Protein AF-A0AA39TWA7-F1 (afdb_monomer_lite)

Structure (mmCIF, N/CA/C/O backbone):
data_AF-A0AA39TWA7-F1
#
_entry.id   AF-A0AA39TWA7-F1
#
loop_
_atom_site.group_PDB
_atom_site.id
_atom_site.type_symbol
_atom_site.label_atom_id
_atom_site.label_alt_id
_atom_site.label_comp_id
_atom_site.label_asym_id
_atom_site.label_entity_id
_atom_site.label_seq_id
_atom_site.pdbx_PDB_ins_code
_atom_site.Cartn_x
_atom_site.Cartn_y
_atom_site.Cartn_z
_atom_site.occupancy
_atom_site.B_iso_or_equiv
_atom_site.auth_seq_id
_atom_site.auth_comp_id
_atom_site.auth_asym_id
_atom_site.auth_atom_id
_atom_site.pdbx_PDB_model_num
ATOM 1 N N . MET A 1 1 ? -13.889 -10.560 8.793 1.00 52.88 1 MET A N 1
ATOM 2 C CA . MET A 1 1 ? -13.795 -9.123 8.450 1.00 52.88 1 MET A CA 1
ATOM 3 C C . MET A 1 1 ? -15.151 -8.537 8.082 1.00 52.88 1 MET A C 1
ATOM 5 O O . MET A 1 1 ? -15.524 -7.558 8.701 1.00 52.88 1 MET A O 1
ATOM 9 N N . GLU A 1 2 ? -15.912 -9.124 7.152 1.00 58.03 2 GLU A N 1
ATOM 10 C CA . GLU A 1 2 ? -17.157 -8.496 6.659 1.00 58.03 2 GLU A CA 1
ATOM 11 C C . GLU A 1 2 ? -18.239 -8.269 7.727 1.00 58.03 2 GLU A C 1
ATOM 13 O O . GLU A 1 2 ? -18.926 -7.257 7.673 1.00 58.03 2 GLU A O 1
ATOM 18 N N . LYS A 1 3 ? -18.356 -9.154 8.730 1.00 68.12 3 LYS A N 1
ATOM 19 C CA . LYS A 1 3 ? -19.349 -9.002 9.812 1.00 68.12 3 LYS A CA 1
ATOM 20 C C . LYS A 1 3 ? -18.922 -8.036 10.928 1.00 68.12 3 LYS A C 1
ATOM 22 O O . LYS A 1 3 ? -19.721 -7.213 11.346 1.00 68.12 3 LYS A O 1
ATOM 27 N N . GLU A 1 4 ? -17.654 -8.077 11.348 1.00 71.00 4 GLU A N 1
ATOM 28 C CA . GLU A 1 4 ? -17.134 -7.318 12.510 1.00 71.00 4 GLU A CA 1
ATOM 29 C C . GLU A 1 4 ? -16.217 -6.141 12.122 1.00 71.00 4 GLU A C 1
ATOM 31 O O . GLU A 1 4 ? -15.420 -5.649 12.922 1.00 71.00 4 GLU A O 1
ATOM 36 N N . GLY A 1 5 ? -16.288 -5.685 10.867 1.00 70.31 5 GLY A N 1
ATOM 37 C CA . GLY A 1 5 ? -15.368 -4.682 10.322 1.00 70.31 5 GLY A CA 1
ATOM 38 C C . GLY A 1 5 ? -15.430 -3.330 11.037 1.00 70.31 5 GLY A C 1
ATOM 39 O O . GLY A 1 5 ? -14.403 -2.670 11.176 1.00 70.31 5 GLY A O 1
ATOM 40 N N . MET A 1 6 ? -16.608 -2.935 11.536 1.00 71.56 6 MET A N 1
ATOM 41 C CA . MET A 1 6 ? -16.763 -1.707 12.328 1.00 71.56 6 MET A CA 1
ATOM 42 C C . MET A 1 6 ? -16.223 -1.861 13.753 1.00 71.56 6 MET A C 1
ATOM 44 O O . MET A 1 6 ? -15.566 -0.952 14.250 1.00 71.56 6 MET A O 1
ATOM 48 N N . ALA A 1 7 ? -16.435 -3.019 14.385 1.00 76.94 7 ALA A N 1
ATOM 49 C CA . ALA A 1 7 ? -15.967 -3.298 15.742 1.00 76.94 7 ALA A CA 1
ATOM 50 C C . ALA A 1 7 ? -14.433 -3.317 15.847 1.00 76.94 7 ALA A C 1
ATOM 52 O O . ALA A 1 7 ? -13.881 -2.985 16.892 1.00 76.94 7 ALA A O 1
ATOM 53 N N . LEU A 1 8 ? -13.745 -3.681 14.761 1.00 75.94 8 LEU A N 1
ATOM 54 C CA . LEU A 1 8 ? -12.285 -3.786 14.685 1.00 75.94 8 LEU A CA 1
ATOM 55 C C . LEU A 1 8 ? -11.632 -2.633 13.911 1.00 75.94 8 LEU A C 1
ATOM 57 O O . LEU A 1 8 ? -10.444 -2.698 13.607 1.00 75.94 8 LEU A O 1
ATOM 61 N N . ALA A 1 9 ? -12.379 -1.587 13.553 1.00 75.56 9 ALA A N 1
ATOM 62 C CA . ALA A 1 9 ? -11.880 -0.538 12.665 1.00 75.56 9 ALA A CA 1
ATOM 63 C C . ALA A 1 9 ? -10.707 0.268 13.254 1.00 75.56 9 ALA A C 1
ATOM 65 O O . ALA A 1 9 ? -9.905 0.809 12.488 1.00 75.56 9 ALA A O 1
ATOM 66 N N . ASP A 1 10 ? -10.588 0.344 14.583 1.00 80.94 10 ASP A N 1
ATOM 67 C CA . ASP A 1 10 ? -9.555 1.137 15.248 1.00 80.94 10 ASP A CA 1
ATOM 68 C C . ASP A 1 10 ? -8.158 0.492 15.168 1.00 80.94 10 ASP A C 1
ATOM 70 O O . ASP A 1 10 ? -7.981 -0.688 14.835 1.00 80.94 10 ASP A O 1
ATOM 74 N N . ARG A 1 11 ? -7.127 1.295 15.431 1.00 80.31 11 ARG A N 1
ATOM 75 C CA . ARG A 1 11 ? -5.716 0.899 15.389 1.00 80.31 11 ARG A CA 1
ATOM 76 C C . ARG A 1 11 ? -5.075 1.112 16.759 1.00 80.31 11 ARG A C 1
ATOM 78 O O . ARG A 1 11 ? -5.375 2.093 17.431 1.00 80.31 11 ARG A O 1
ATOM 85 N N . PRO A 1 12 ? -4.170 0.232 17.217 1.00 80.88 12 PRO A N 1
ATOM 86 C CA . PRO A 1 12 ? -3.391 0.515 18.414 1.00 80.88 12 PRO A CA 1
ATOM 87 C C . PRO A 1 12 ? -2.526 1.757 18.209 1.00 80.88 12 PRO A C 1
ATOM 89 O O . PRO A 1 12 ? -1.918 1.930 17.152 1.00 80.88 12 PRO A O 1
ATOM 92 N N . LYS A 1 13 ? -2.428 2.590 19.245 1.00 78.38 13 LYS A N 1
ATOM 93 C CA . LYS A 1 13 ? -1.586 3.784 19.226 1.00 78.38 13 LYS A CA 1
ATOM 94 C C . LYS A 1 13 ? -0.121 3.392 18.973 1.00 78.38 13 LYS A C 1
ATOM 96 O O . LYS A 1 13 ? 0.454 2.627 19.744 1.00 78.38 13 LYS A O 1
ATOM 101 N N . SER A 1 14 ? 0.478 3.922 17.907 1.00 74.31 14 SER A N 1
ATOM 102 C CA . SER A 1 14 ? 1.893 3.727 17.570 1.00 74.31 14 SER A CA 1
ATOM 103 C C . SER A 1 14 ? 2.659 5.030 17.784 1.00 74.31 14 SER A C 1
ATOM 105 O O . SER A 1 14 ? 2.545 5.944 16.972 1.00 74.31 14 SER A O 1
ATOM 107 N N . ILE A 1 15 ? 3.430 5.128 18.871 1.00 75.81 15 ILE A N 1
ATOM 108 C CA . ILE A 1 15 ? 4.193 6.348 19.196 1.00 75.81 15 ILE A CA 1
ATOM 109 C C . ILE A 1 15 ? 5.327 6.543 18.181 1.00 75.81 15 ILE A C 1
ATOM 111 O O . ILE A 1 15 ? 5.397 7.579 17.535 1.00 75.81 15 ILE A O 1
ATOM 115 N N . ALA A 1 16 ? 6.150 5.516 17.950 1.00 73.19 16 ALA A N 1
ATOM 116 C CA . ALA A 1 16 ? 7.299 5.614 17.047 1.00 73.19 16 ALA A CA 1
ATOM 117 C C . ALA A 1 16 ? 6.894 5.867 15.581 1.00 73.19 16 ALA A C 1
ATOM 119 O O . ALA A 1 16 ? 7.306 6.855 14.982 1.00 73.19 16 ALA A O 1
ATOM 120 N N . ALA A 1 17 ? 6.068 4.994 14.995 1.00 67.00 17 ALA A N 1
ATOM 121 C CA . ALA A 1 17 ? 5.727 5.092 13.573 1.00 67.00 17 ALA A CA 1
ATOM 122 C C . ALA A 1 17 ? 4.554 6.043 13.285 1.00 67.00 17 ALA A C 1
ATOM 124 O O . ALA A 1 17 ? 4.517 6.663 12.226 1.00 67.00 17 ALA A O 1
ATOM 125 N N . GLY A 1 18 ? 3.599 6.161 14.212 1.00 66.12 18 GLY A N 1
ATOM 126 C CA . GLY A 1 18 ? 2.434 7.029 14.048 1.00 66.12 18 GLY A CA 1
ATOM 127 C C . GLY A 1 18 ? 2.718 8.482 14.416 1.00 66.12 18 GLY A C 1
ATOM 128 O O . GLY A 1 18 ? 2.397 9.364 13.629 1.00 66.12 18 GLY A O 1
ATOM 129 N N . GLU A 1 19 ? 3.328 8.747 15.574 1.00 70.56 19 GLU A N 1
ATOM 130 C CA . GLU A 1 19 ? 3.526 10.115 16.083 1.00 70.56 19 GLU A CA 1
ATOM 131 C C . GLU A 1 19 ? 4.909 10.678 15.731 1.00 70.56 19 GLU A C 1
ATOM 133 O O . GLU A 1 19 ? 4.991 11.759 15.160 1.00 70.56 19 GLU A O 1
ATOM 138 N N . THR A 1 20 ? 5.993 9.947 16.006 1.00 73.38 20 THR A N 1
ATOM 139 C CA . THR A 1 20 ? 7.365 10.464 15.848 1.00 73.38 20 THR A CA 1
ATOM 140 C C . THR A 1 20 ? 7.816 10.539 14.389 1.00 73.38 20 THR A C 1
ATOM 142 O O . THR A 1 20 ? 8.395 11.540 13.984 1.00 73.38 20 THR A O 1
ATOM 145 N N . LEU A 1 21 ? 7.561 9.496 13.591 1.00 65.38 21 LEU A N 1
ATOM 146 C CA . LEU A 1 21 ? 8.028 9.426 12.197 1.00 65.38 21 LEU A CA 1
ATOM 147 C C . LEU A 1 21 ? 7.087 10.091 11.184 1.00 65.38 21 LEU A C 1
ATOM 149 O O . LEU A 1 21 ? 7.525 10.442 10.093 1.00 65.38 21 LEU A O 1
ATOM 153 N N . SER A 1 22 ? 5.798 10.219 11.511 1.00 63.25 22 SER A N 1
ATOM 154 C CA . SER A 1 22 ? 4.765 10.664 10.562 1.00 63.25 22 SER A CA 1
ATOM 155 C C . SER A 1 22 ? 3.884 11.805 11.082 1.00 63.25 22 SER A C 1
ATOM 157 O O . SER A 1 22 ? 3.054 12.326 10.339 1.00 63.25 22 SER A O 1
ATOM 159 N N . GLY A 1 23 ? 4.002 12.202 12.355 1.00 69.31 23 GLY A N 1
ATOM 160 C CA . GLY A 1 23 ? 3.174 13.277 12.917 1.00 69.31 23 GLY A CA 1
ATOM 161 C C . GLY A 1 23 ? 1.663 13.005 12.844 1.00 69.31 23 GLY A C 1
ATOM 162 O O . GLY A 1 23 ? 0.867 13.934 12.777 1.00 69.31 23 GLY A O 1
ATOM 163 N N . GLY A 1 24 ? 1.245 11.737 12.802 1.00 68.00 24 GLY A N 1
ATOM 164 C CA . GLY A 1 24 ? -0.155 11.322 12.682 1.00 68.00 24 GLY A CA 1
ATOM 165 C C . GLY A 1 24 ? -0.708 11.277 11.252 1.00 68.00 24 GLY A C 1
ATOM 166 O O . GLY A 1 24 ? -1.911 11.058 11.078 1.00 68.00 24 GLY A O 1
ATOM 167 N N . MET A 1 25 ? 0.133 11.447 10.226 1.00 67.81 25 MET A N 1
ATOM 168 C CA . MET A 1 25 ? -0.284 11.544 8.816 1.00 67.81 25 MET A CA 1
ATOM 169 C C . MET A 1 25 ? -0.275 10.208 8.061 1.00 67.81 25 MET A C 1
ATOM 171 O O . MET A 1 25 ? -0.659 10.125 6.892 1.00 67.81 25 MET A O 1
ATOM 175 N N . HIS A 1 26 ? 0.115 9.132 8.736 1.00 68.50 26 HIS A N 1
ATOM 176 C CA . HIS A 1 26 ? 0.204 7.804 8.161 1.00 68.50 26 HIS A CA 1
ATOM 177 C C . HIS A 1 26 ? -1.156 7.107 8.122 1.00 68.50 26 HIS A C 1
ATOM 179 O O . HIS A 1 26 ? -1.528 6.413 9.064 1.00 68.50 26 HIS A O 1
ATOM 185 N N . VAL A 1 27 ? -1.875 7.208 7.004 1.00 70.19 27 VAL A N 1
ATOM 186 C CA . VAL A 1 27 ? -3.240 6.665 6.828 1.00 70.19 27 VAL A CA 1
ATOM 187 C C . VAL A 1 27 ? -3.421 5.250 7.391 1.00 70.19 27 VAL A C 1
ATOM 189 O O . VAL A 1 27 ? -4.462 4.947 7.955 1.00 70.19 27 VAL A O 1
ATOM 192 N N . LEU A 1 28 ? -2.419 4.378 7.274 1.00 69.19 28 LEU A N 1
ATOM 193 C CA . LEU A 1 28 ? -2.492 2.988 7.730 1.00 69.19 28 LEU A CA 1
ATOM 194 C C . LEU A 1 28 ? -2.376 2.802 9.255 1.00 69.19 28 LEU A C 1
ATOM 196 O O . LEU A 1 28 ? -2.897 1.825 9.792 1.00 69.19 28 LEU A O 1
ATOM 200 N N . LEU A 1 29 ? -1.661 3.707 9.928 1.00 70.81 29 LEU A N 1
ATOM 201 C CA . LEU A 1 29 ? -1.340 3.635 11.360 1.00 70.81 29 LEU A CA 1
ATOM 202 C C . LEU A 1 29 ? -2.071 4.701 12.188 1.00 70.81 29 LEU A C 1
ATOM 204 O O . LEU A 1 29 ? -2.071 4.616 13.415 1.00 70.81 29 LEU A O 1
ATOM 208 N N . THR A 1 30 ? -2.688 5.693 11.541 1.00 73.31 30 THR A N 1
ATOM 209 C CA . THR A 1 30 ? -3.532 6.688 12.199 1.00 73.31 30 THR A CA 1
ATOM 210 C C . THR A 1 30 ? -4.747 6.005 12.828 1.00 73.31 30 THR A C 1
ATOM 212 O O . THR A 1 30 ? -5.336 5.079 12.268 1.00 73.31 30 THR A O 1
ATOM 215 N N . LEU A 1 31 ? -5.116 6.487 14.013 1.00 71.81 31 LEU A N 1
ATOM 216 C CA . LEU A 1 31 ? -6.316 6.075 14.740 1.00 71.81 31 LEU A CA 1
ATOM 217 C C . LEU A 1 31 ? -7.573 6.285 13.884 1.00 71.81 31 LEU A C 1
ATOM 219 O O . LEU A 1 31 ? -7.607 7.180 13.034 1.00 71.81 31 LEU A O 1
ATOM 223 N N . ALA A 1 32 ? -8.627 5.506 14.137 1.00 72.94 32 ALA A N 1
ATOM 224 C CA . ALA A 1 32 ? -9.903 5.649 13.437 1.00 72.94 32 ALA A CA 1
ATOM 225 C C . ALA A 1 32 ? -10.656 6.916 13.896 1.00 72.94 32 ALA A C 1
ATOM 227 O O . ALA A 1 32 ? -11.653 6.857 14.610 1.00 72.94 32 ALA A O 1
ATOM 228 N N . SER A 1 33 ? -10.164 8.085 13.488 1.00 77.50 33 SER A N 1
ATOM 229 C CA . SER A 1 33 ? -10.707 9.405 13.815 1.00 77.50 33 SER A CA 1
ATOM 230 C C . SER A 1 33 ? -11.384 10.061 12.605 1.00 77.50 33 SER A C 1
ATOM 232 O O . SER A 1 33 ? -11.344 9.552 11.481 1.00 77.50 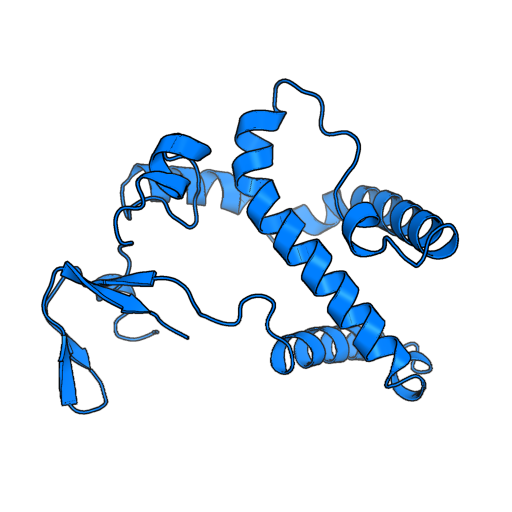33 SER A O 1
ATOM 234 N N . GLU A 1 34 ? -12.010 11.224 12.803 1.00 82.31 34 GLU A N 1
ATOM 235 C CA . GLU A 1 34 ? -12.587 11.989 11.687 1.00 82.31 34 GLU A CA 1
ATOM 236 C C . GLU A 1 34 ? -11.507 12.461 10.697 1.00 82.31 34 GLU A C 1
ATOM 238 O O . GLU A 1 34 ? -11.726 12.459 9.484 1.00 82.31 34 GLU A O 1
ATOM 243 N N . TRP A 1 35 ? -10.300 12.739 11.201 1.00 78.56 35 TRP A N 1
ATOM 244 C CA . TRP A 1 35 ? -9.128 13.047 10.382 1.00 78.56 35 TRP A CA 1
ATOM 245 C C . TRP A 1 35 ? -8.788 11.909 9.415 1.00 78.56 35 TRP A C 1
ATOM 247 O O . TRP A 1 35 ? -8.597 12.136 8.222 1.00 78.56 35 TRP A O 1
ATOM 257 N N . PHE A 1 36 ? -8.811 10.660 9.884 1.00 78.88 36 PHE A N 1
ATOM 258 C CA . PHE A 1 36 ? -8.599 9.496 9.026 1.00 78.88 36 PHE A CA 1
ATOM 259 C C . PHE A 1 36 ? -9.641 9.389 7.906 1.00 78.88 36 PHE A C 1
ATOM 261 O O . PHE A 1 36 ? -9.290 9.102 6.757 1.00 78.88 36 PHE A O 1
ATOM 268 N N . LYS A 1 37 ? -10.917 9.680 8.195 1.00 82.94 37 LYS A N 1
ATOM 269 C CA . LYS A 1 37 ? -11.958 9.719 7.157 1.00 82.94 37 LYS A CA 1
ATOM 270 C C . LYS A 1 37 ? -11.682 10.822 6.137 1.00 82.94 37 LYS A C 1
ATOM 272 O O . LYS A 1 37 ? -11.856 10.593 4.942 1.00 82.94 37 LYS A O 1
ATOM 277 N N . GLN A 1 38 ? -11.236 11.996 6.581 1.00 83.94 38 GLN A N 1
ATOM 278 C CA . GLN A 1 38 ? -10.879 13.110 5.702 1.00 83.94 38 GLN A CA 1
ATOM 279 C C . GLN A 1 38 ? -9.685 12.773 4.801 1.00 83.94 38 GLN A C 1
ATOM 281 O O . GLN A 1 38 ? -9.798 12.917 3.584 1.00 83.94 38 GLN A O 1
ATOM 286 N N . MET A 1 39 ? -8.597 12.241 5.366 1.00 78.50 39 MET A N 1
ATOM 287 C CA . MET A 1 39 ? -7.438 11.782 4.594 1.00 78.50 39 MET A CA 1
ATOM 288 C C . MET A 1 39 ? -7.832 10.714 3.572 1.00 78.50 39 MET A C 1
ATOM 290 O O . MET A 1 39 ? -7.473 10.811 2.401 1.00 78.50 39 MET A O 1
ATOM 294 N N . ARG A 1 40 ? -8.623 9.712 3.982 1.00 79.00 40 ARG A N 1
ATOM 295 C CA . ARG A 1 40 ? -9.099 8.662 3.074 1.00 79.00 40 ARG A CA 1
ATOM 296 C C . ARG A 1 40 ? -9.942 9.238 1.940 1.00 79.00 40 ARG A C 1
ATOM 298 O O . ARG A 1 40 ? -9.751 8.814 0.809 1.00 79.00 40 ARG A O 1
ATOM 305 N N . ARG A 1 41 ? -10.849 10.185 2.208 1.00 84.62 41 ARG A N 1
ATOM 306 C CA . ARG A 1 41 ? -11.659 10.845 1.166 1.00 84.62 41 ARG A CA 1
ATOM 307 C C . ARG A 1 41 ? -10.780 11.584 0.154 1.00 84.62 41 ARG A C 1
ATOM 309 O O . ARG A 1 41 ? -10.982 11.411 -1.044 1.00 84.62 41 ARG A O 1
ATOM 316 N N . ALA A 1 42 ? -9.795 12.342 0.635 1.00 83.06 42 ALA A N 1
ATOM 317 C CA . ALA A 1 42 ? -8.864 13.084 -0.212 1.00 83.06 42 ALA A CA 1
ATOM 318 C C . ALA A 1 42 ? 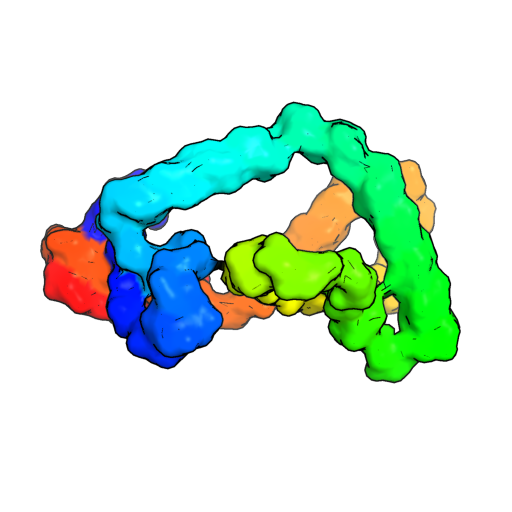-7.973 12.161 -1.060 1.00 83.06 42 ALA A C 1
ATOM 320 O O . ALA A 1 42 ? -7.770 12.412 -2.239 1.00 83.06 42 ALA A O 1
ATOM 321 N N . LEU A 1 43 ? -7.474 11.061 -0.495 1.00 76.88 43 LEU A N 1
ATOM 322 C CA . LEU A 1 43 ? -6.652 10.102 -1.241 1.00 76.88 43 LEU A CA 1
ATOM 323 C C . LEU A 1 43 ? -7.469 9.252 -2.202 1.00 76.88 43 LEU A C 1
ATOM 325 O O . LEU A 1 43 ? -7.007 8.924 -3.292 1.00 76.88 43 LEU A O 1
ATOM 329 N N . HIS A 1 44 ? -8.682 8.876 -1.802 1.00 81.12 44 HIS A N 1
ATOM 330 C CA . HIS A 1 44 ? -9.515 8.002 -2.605 1.00 81.12 44 HIS A CA 1
ATOM 331 C C . HIS A 1 44 ? -9.861 8.638 -3.949 1.00 81.12 44 HIS A C 1
ATOM 333 O O . HIS A 1 44 ? -9.900 7.899 -4.921 1.00 81.12 44 HIS A O 1
ATOM 339 N N . SER A 1 45 ? -10.034 9.965 -4.041 1.00 81.69 45 SER A N 1
ATOM 340 C CA . SER A 1 45 ? -10.259 10.660 -5.321 1.00 81.69 45 SER A CA 1
ATOM 341 C C . SER A 1 45 ? -9.077 10.513 -6.290 1.00 81.69 45 SER A C 1
ATOM 343 O O . SER A 1 45 ? -9.289 10.321 -7.485 1.00 81.69 45 SER A O 1
ATOM 345 N N . HIS A 1 46 ? -7.844 10.534 -5.778 1.00 76.44 46 HIS A N 1
ATOM 346 C CA . HIS A 1 46 ? -6.627 10.355 -6.573 1.00 76.44 46 HIS A CA 1
ATOM 347 C C . HIS A 1 46 ? -6.317 8.889 -6.882 1.00 76.44 4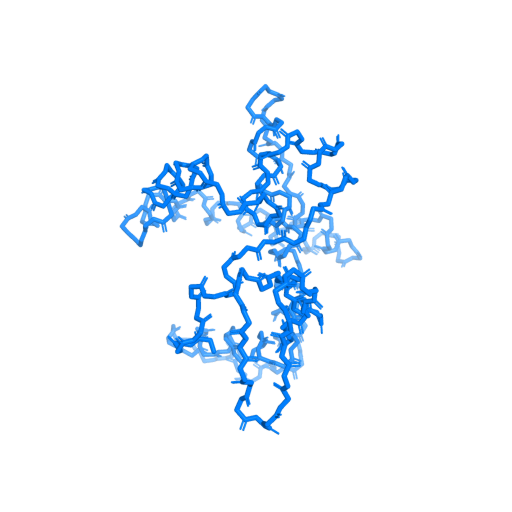6 HIS A C 1
ATOM 349 O O . HIS A 1 46 ? -5.697 8.606 -7.902 1.00 76.44 46 HIS A O 1
ATOM 355 N N . LEU A 1 47 ? -6.779 7.954 -6.049 1.00 75.44 47 LEU A N 1
ATOM 356 C CA . LEU A 1 47 ? -6.580 6.509 -6.218 1.00 75.44 47 LEU A CA 1
ATOM 357 C C . LEU A 1 47 ? -7.755 5.800 -6.916 1.00 75.44 47 LEU A C 1
ATOM 359 O O . LEU A 1 47 ? -7.783 4.569 -6.965 1.00 75.44 47 LEU A O 1
ATOM 363 N N . GLN A 1 48 ? -8.746 6.532 -7.438 1.00 80.69 48 GLN A N 1
ATOM 364 C CA . GLN A 1 48 ? -9.853 5.908 -8.166 1.00 80.69 48 GLN A CA 1
ATOM 365 C C . GLN A 1 48 ? -9.353 5.213 -9.432 1.00 80.69 48 GLN A C 1
ATOM 367 O O . GLN A 1 48 ? -8.445 5.680 -10.107 1.00 80.69 48 GLN A O 1
ATOM 372 N N . SER A 1 49 ? -10.030 4.144 -9.845 1.00 78.19 49 SER A N 1
ATOM 373 C CA . SER A 1 49 ? -9.711 3.457 -11.104 1.00 78.19 49 SER A CA 1
ATOM 374 C C . SER A 1 49 ? -9.704 4.391 -12.322 1.00 78.19 49 SER A C 1
ATOM 376 O O . SER A 1 49 ? -8.941 4.187 -13.261 1.00 78.19 49 SER A O 1
ATOM 378 N N . LYS A 1 50 ? -10.510 5.457 -12.281 1.00 83.06 50 LYS A N 1
ATOM 379 C CA . LYS A 1 50 ? -10.601 6.474 -13.333 1.00 83.06 50 LYS A CA 1
ATOM 380 C C . LYS A 1 50 ? -9.325 7.308 -13.492 1.00 83.06 50 LYS A C 1
ATOM 382 O O . LYS A 1 50 ? -9.025 7.711 -14.609 1.00 83.06 50 LYS A O 1
ATOM 387 N N . SER A 1 51 ? -8.572 7.559 -12.418 1.00 77.50 51 SER A N 1
ATOM 388 C CA . SER A 1 51 ? -7.330 8.346 -12.485 1.00 77.50 51 SER A CA 1
ATOM 389 C C . SER A 1 51 ? -6.137 7.523 -12.985 1.00 77.50 51 SER A C 1
ATOM 391 O O . SER A 1 51 ? -5.153 8.098 -13.445 1.00 77.50 51 SER A O 1
ATOM 393 N N . ILE A 1 52 ? -6.234 6.184 -12.981 1.00 74.19 52 ILE A N 1
ATOM 394 C CA . ILE A 1 52 ? -5.168 5.269 -13.429 1.00 74.19 52 ILE A CA 1
ATOM 395 C C . ILE A 1 52 ? -4.737 5.564 -14.872 1.00 74.19 52 ILE A C 1
ATOM 397 O O . ILE A 1 52 ? -3.543 5.533 -15.174 1.00 74.19 52 ILE A O 1
ATOM 401 N N . ALA A 1 53 ? -5.687 5.895 -15.753 1.00 81.06 53 ALA A N 1
ATOM 402 C CA . ALA A 1 53 ? -5.396 6.217 -17.149 1.00 81.06 53 ALA A CA 1
ATOM 403 C C . ALA A 1 53 ? -4.441 7.417 -17.280 1.00 81.06 53 ALA A C 1
ATOM 405 O O . ALA A 1 53 ? -3.520 7.381 -18.095 1.00 81.06 53 ALA A O 1
ATOM 406 N N . SER A 1 54 ? -4.600 8.433 -16.426 1.00 81.69 54 SER A N 1
ATOM 407 C CA . SER A 1 54 ? -3.746 9.625 -16.403 1.00 81.69 54 SER A CA 1
ATOM 408 C C . SER A 1 54 ? -2.319 9.316 -15.941 1.00 81.69 54 SER A C 1
ATOM 410 O O . SER A 1 54 ? -1.370 9.937 -16.413 1.00 81.69 54 SER A O 1
ATOM 412 N N . TYR A 1 55 ? -2.147 8.336 -15.047 1.00 75.31 55 TYR A N 1
ATOM 413 C CA . TYR A 1 55 ? -0.830 7.928 -14.549 1.00 75.31 55 TYR A CA 1
ATOM 414 C C . TYR A 1 55 ? -0.100 6.958 -15.482 1.00 75.31 55 TYR A C 1
ATOM 416 O O . TYR A 1 55 ? 1.122 6.861 -15.406 1.00 75.31 55 TYR A O 1
ATOM 424 N N . SER A 1 56 ? -0.815 6.262 -16.372 1.00 77.06 56 SER A N 1
ATOM 425 C CA . SER A 1 56 ? -0.252 5.264 -17.292 1.00 77.06 56 SER A CA 1
ATOM 426 C C . SER A 1 56 ? 1.023 5.722 -18.027 1.00 77.06 56 SER A C 1
ATOM 428 O O . SER A 1 56 ? 2.035 5.027 -17.910 1.00 77.06 56 SER A O 1
ATOM 430 N N . PRO A 1 57 ? 1.066 6.883 -18.715 1.00 79.44 57 PRO A N 1
ATOM 431 C CA . PRO A 1 57 ? 2.277 7.304 -19.426 1.00 79.44 57 PRO A CA 1
ATOM 432 C C . PRO A 1 57 ? 3.456 7.600 -18.485 1.00 79.44 57 PRO A C 1
ATOM 434 O O . PRO A 1 57 ? 4.602 7.303 -18.825 1.00 79.44 57 PRO A O 1
ATOM 437 N N . ILE A 1 58 ? 3.181 8.138 -17.293 1.00 79.75 58 ILE A N 1
ATOM 438 C CA . ILE A 1 58 ? 4.198 8.457 -16.282 1.00 79.75 58 ILE A CA 1
ATOM 439 C C . ILE A 1 58 ? 4.772 7.160 -15.706 1.00 79.75 58 ILE A C 1
ATOM 441 O O . ILE A 1 58 ? 5.985 6.964 -15.719 1.00 79.75 58 ILE A O 1
ATOM 445 N N . LEU A 1 59 ? 3.900 6.237 -15.292 1.00 72.94 59 LEU A N 1
ATOM 446 C CA . LEU A 1 59 ? 4.285 4.928 -14.768 1.00 72.94 59 LEU A CA 1
ATOM 447 C C . LEU A 1 59 ? 5.083 4.130 -15.800 1.00 72.94 59 LEU A C 1
ATOM 449 O O . LEU A 1 59 ? 6.114 3.568 -15.460 1.00 72.94 59 LEU A O 1
ATOM 453 N N . MET A 1 60 ? 4.674 4.127 -17.071 1.00 75.50 60 MET A N 1
ATOM 454 C CA . MET A 1 60 ? 5.399 3.422 -18.134 1.00 75.50 60 MET A CA 1
ATOM 455 C C . MET A 1 60 ? 6.777 4.025 -18.420 1.00 75.50 60 MET A C 1
ATOM 457 O O . MET A 1 60 ? 7.699 3.299 -18.792 1.00 75.50 60 MET A O 1
ATOM 461 N N . LYS A 1 61 ? 6.946 5.343 -18.264 1.00 76.50 61 LYS A N 1
ATOM 462 C CA . LYS A 1 61 ? 8.264 5.985 -18.365 1.00 76.50 61 LYS A CA 1
ATOM 463 C C . LYS A 1 61 ? 9.165 5.548 -17.210 1.00 76.50 61 LYS A C 1
ATOM 465 O O . LYS A 1 61 ? 10.287 5.120 -17.458 1.00 76.50 61 LYS A O 1
ATOM 470 N N . THR A 1 62 ? 8.659 5.599 -15.978 1.00 72.88 62 THR A N 1
ATOM 471 C CA . THR A 1 62 ? 9.410 5.180 -14.788 1.00 72.88 62 THR A CA 1
ATOM 472 C C . THR A 1 62 ? 9.751 3.695 -14.822 1.00 72.88 62 THR A C 1
ATOM 474 O O . THR A 1 62 ? 10.893 3.333 -14.594 1.00 72.88 62 THR A O 1
ATOM 477 N N . VAL A 1 63 ? 8.799 2.827 -15.168 1.00 74.19 63 VAL A N 1
ATOM 478 C CA . VAL A 1 63 ? 9.027 1.376 -15.231 1.00 74.19 63 VAL A CA 1
ATOM 479 C C . VAL A 1 63 ? 10.099 1.030 -16.259 1.00 74.19 63 VAL A C 1
ATOM 481 O O . VAL A 1 63 ? 10.958 0.207 -15.961 1.00 74.19 63 VAL A O 1
ATOM 484 N N . ARG A 1 64 ? 10.106 1.679 -17.434 1.00 75.88 64 ARG A N 1
ATOM 485 C CA . ARG A 1 64 ? 11.190 1.486 -18.412 1.00 75.88 64 ARG A CA 1
ATOM 486 C C . ARG A 1 64 ? 12.546 1.878 -17.842 1.00 75.88 64 ARG A C 1
ATOM 488 O O . ARG A 1 64 ? 13.499 1.135 -18.038 1.00 75.88 64 ARG A O 1
ATOM 495 N N . GLN A 1 65 ? 12.623 3.013 -17.150 1.00 75.31 65 GLN A N 1
ATOM 496 C CA . GLN A 1 65 ? 13.873 3.456 -16.540 1.00 75.31 65 GLN A CA 1
ATOM 497 C C . GLN A 1 65 ? 14.335 2.474 -15.460 1.00 75.31 65 GLN A C 1
ATOM 499 O O . GLN A 1 65 ? 15.452 1.984 -15.530 1.00 75.31 65 GLN A O 1
ATOM 504 N N . ASN A 1 66 ? 13.444 2.079 -14.551 1.00 73.56 66 ASN A N 1
ATOM 505 C CA . ASN A 1 66 ? 13.763 1.116 -13.500 1.00 73.56 66 ASN A CA 1
ATOM 506 C C . ASN A 1 66 ? 14.209 -0.238 -14.075 1.00 73.56 66 ASN A C 1
ATOM 508 O O . ASN A 1 66 ? 15.099 -0.873 -13.523 1.00 73.56 66 ASN A O 1
ATOM 512 N N . MET A 1 67 ? 13.606 -0.697 -15.178 1.00 77.50 67 MET A N 1
ATOM 513 C CA . MET A 1 67 ? 14.040 -1.917 -15.866 1.00 77.50 67 MET A CA 1
ATOM 514 C C . MET A 1 67 ? 15.454 -1.780 -16.433 1.00 77.50 67 MET A C 1
ATOM 516 O O . MET A 1 67 ? 16.241 -2.712 -16.299 1.00 77.50 67 MET A O 1
ATOM 520 N N . LEU A 1 68 ? 15.785 -0.637 -17.042 1.00 81.31 68 LEU A N 1
ATOM 521 C CA . LEU A 1 68 ? 17.143 -0.365 -17.518 1.00 81.31 68 LEU A CA 1
ATOM 522 C C . LEU A 1 68 ? 18.138 -0.347 -16.355 1.00 81.31 68 LEU A C 1
ATOM 524 O O . LEU A 1 68 ? 19.196 -0.962 -16.453 1.00 81.31 68 LEU A O 1
ATOM 528 N N . ASP A 1 69 ? 17.772 0.283 -15.242 1.00 79.12 69 ASP A N 1
ATOM 529 C CA . ASP A 1 69 ? 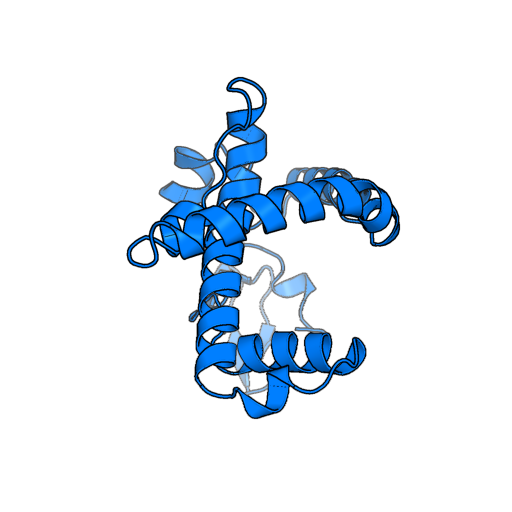18.633 0.374 -14.066 1.00 79.12 69 ASP A CA 1
ATOM 530 C C . ASP A 1 69 ? 18.898 -1.018 -13.455 1.00 79.12 69 ASP A C 1
ATOM 532 O O . ASP A 1 69 ? 20.043 -1.346 -13.156 1.00 79.12 69 ASP A O 1
ATOM 536 N N . ILE A 1 70 ? 17.877 -1.885 -13.380 1.00 76.81 70 ILE A N 1
ATOM 537 C CA . ILE A 1 70 ? 18.010 -3.287 -12.933 1.00 76.81 70 ILE A CA 1
ATOM 538 C C . ILE A 1 70 ? 18.926 -4.105 -13.855 1.00 76.81 70 ILE A C 1
ATOM 540 O O . ILE A 1 70 ? 19.663 -4.970 -13.385 1.00 76.81 70 ILE A O 1
ATOM 544 N N . VAL A 1 71 ? 18.871 -3.869 -15.170 1.00 82.19 71 VAL A N 1
ATOM 545 C CA . VAL A 1 71 ? 19.743 -4.560 -16.135 1.00 82.19 71 VAL A CA 1
ATOM 546 C C . VAL A 1 71 ? 21.200 -4.128 -15.966 1.00 82.19 71 VAL A C 1
ATOM 548 O O . VAL A 1 71 ? 22.101 -4.941 -16.171 1.00 82.19 71 VAL A O 1
ATOM 551 N N . HIS A 1 72 ? 21.439 -2.871 -15.591 1.00 83.88 72 HIS A N 1
ATOM 552 C CA . HIS A 1 72 ? 22.783 -2.346 -15.375 1.00 83.88 72 HIS A CA 1
ATOM 553 C C . HIS A 1 72 ? 23.393 -2.756 -14.027 1.00 83.88 72 HIS A C 1
ATOM 555 O O . HIS A 1 72 ? 24.595 -3.012 -13.986 1.00 83.88 72 HIS A O 1
ATOM 561 N N . ASP A 1 73 ? 22.600 -2.853 -12.956 1.00 82.31 73 ASP A N 1
ATOM 562 C CA . ASP A 1 73 ? 23.058 -3.291 -11.629 1.00 82.31 73 ASP A CA 1
ATOM 563 C C . ASP A 1 73 ? 22.047 -4.269 -10.981 1.00 82.31 73 ASP A C 1
ATOM 565 O O . ASP A 1 73 ? 21.138 -3.882 -10.238 1.00 82.31 73 ASP A O 1
ATOM 569 N N . PRO A 1 74 ? 22.174 -5.580 -11.259 1.00 73.81 74 PRO A N 1
ATOM 570 C CA . PRO A 1 74 ? 21.223 -6.573 -10.768 1.00 73.81 74 PRO A CA 1
ATOM 571 C C . PRO A 1 74 ? 21.362 -6.851 -9.264 1.00 73.81 74 PRO A C 1
ATOM 573 O O . PRO A 1 74 ? 20.413 -7.347 -8.651 1.00 73.81 74 PRO A O 1
ATOM 576 N N . GLU A 1 75 ? 22.503 -6.531 -8.643 1.00 77.88 75 GLU A N 1
ATOM 577 C CA . GLU A 1 75 ? 22.726 -6.787 -7.214 1.00 77.88 75 GLU A CA 1
ATOM 578 C C . GLU A 1 75 ? 21.880 -5.860 -6.332 1.00 77.88 75 GLU A C 1
ATOM 580 O O . GLU A 1 75 ? 21.507 -6.224 -5.2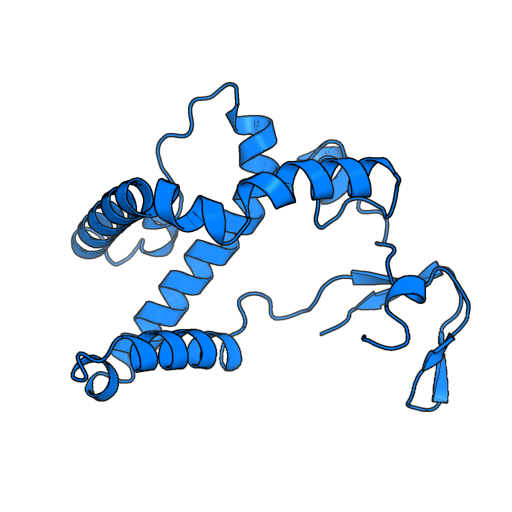14 1.00 77.88 75 GLU A O 1
ATOM 585 N N . ARG A 1 76 ? 21.497 -4.686 -6.852 1.00 74.06 76 ARG A N 1
ATOM 586 C CA . ARG A 1 76 ? 20.769 -3.649 -6.107 1.00 74.06 76 ARG A CA 1
ATOM 587 C C . ARG A 1 76 ? 19.328 -3.457 -6.572 1.00 74.06 76 ARG A C 1
ATOM 589 O O . ARG A 1 76 ? 18.759 -2.377 -6.423 1.00 74.06 76 ARG A O 1
ATOM 596 N N . CYS A 1 77 ? 18.675 -4.527 -7.038 1.00 65.44 77 CYS A N 1
ATOM 597 C CA . CYS A 1 77 ? 17.274 -4.509 -7.494 1.00 65.44 77 CYS A CA 1
ATOM 598 C C . CYS A 1 77 ? 16.296 -3.784 -6.542 1.00 65.44 77 CYS A C 1
ATOM 600 O O . CYS A 1 77 ? 15.363 -3.124 -6.997 1.00 65.44 77 CYS A O 1
ATOM 602 N N . GLN A 1 78 ? 16.485 -3.897 -5.220 1.00 65.38 78 GLN A N 1
ATOM 603 C CA . GLN A 1 78 ? 15.622 -3.229 -4.234 1.00 65.38 78 GLN A CA 1
ATOM 604 C C . GLN A 1 78 ? 15.838 -1.713 -4.160 1.00 65.38 78 GLN A C 1
ATOM 606 O O . GLN A 1 78 ? 14.897 -0.988 -3.844 1.00 65.38 78 GLN A O 1
ATOM 611 N N . ASP A 1 79 ? 17.048 -1.232 -4.443 1.00 70.19 79 ASP A N 1
ATOM 612 C CA . ASP A 1 79 ? 17.373 0.194 -4.429 1.00 70.19 79 ASP A CA 1
ATOM 613 C C . ASP A 1 79 ? 16.911 0.873 -5.722 1.00 70.19 79 ASP A C 1
ATOM 615 O O . ASP A 1 79 ? 16.385 1.977 -5.659 1.00 70.19 79 ASP A O 1
ATOM 619 N N . HIS A 1 80 ? 16.957 0.180 -6.866 1.00 67.19 80 HIS A N 1
ATOM 620 C CA . HIS A 1 80 ? 16.387 0.674 -8.133 1.00 67.19 80 HIS A CA 1
ATOM 621 C C . HIS A 1 80 ? 14.866 0.849 -8.089 1.00 67.19 80 HIS A C 1
ATOM 623 O O . HIS A 1 80 ? 14.292 1.636 -8.840 1.00 67.19 80 HIS A O 1
ATOM 629 N N . ALA A 1 81 ? 14.190 0.122 -7.198 1.00 59.47 81 ALA A N 1
ATOM 630 C CA . ALA A 1 81 ? 12.765 0.302 -6.964 1.00 59.47 81 ALA A CA 1
ATOM 631 C C . ALA A 1 81 ? 12.449 1.493 -6.038 1.00 59.47 81 ALA A C 1
ATOM 633 O O . ALA A 1 81 ? 11.298 1.936 -5.997 1.00 59.47 81 ALA A O 1
ATOM 634 N N . LYS A 1 82 ? 13.440 2.024 -5.307 1.00 60.69 82 LYS A N 1
ATOM 635 C CA . LYS A 1 82 ? 13.286 3.225 -4.482 1.00 60.69 82 LYS A CA 1
ATOM 636 C C . LYS A 1 82 ? 13.458 4.440 -5.388 1.00 60.69 82 LYS A C 1
ATOM 638 O O . LYS A 1 82 ? 14.538 4.732 -5.883 1.00 60.69 82 LYS A O 1
ATOM 643 N N . TRP A 1 83 ? 12.348 5.127 -5.626 1.00 57.06 83 TRP A N 1
ATOM 644 C CA . TRP A 1 83 ? 12.262 6.286 -6.512 1.00 57.06 83 TRP A CA 1
ATOM 645 C C . TRP A 1 83 ? 13.353 7.333 -6.233 1.00 57.06 83 TRP A C 1
ATOM 647 O O . TRP A 1 83 ? 13.459 7.853 -5.120 1.00 57.06 83 TRP A O 1
ATOM 657 N N . HIS A 1 84 ? 14.087 7.710 -7.279 1.00 50.47 84 HIS A N 1
ATOM 658 C CA . HIS A 1 84 ? 14.851 8.952 -7.335 1.00 50.47 84 HIS A CA 1
ATOM 659 C C . HIS A 1 84 ? 13.965 10.064 -7.935 1.00 50.47 84 HIS A C 1
ATOM 661 O O . HIS A 1 84 ? 13.268 9.830 -8.922 1.00 50.47 84 HIS A O 1
ATOM 667 N N . ASN A 1 85 ? 14.014 11.263 -7.341 1.00 48.53 85 ASN A N 1
ATOM 668 C CA . ASN A 1 85 ? 13.295 12.503 -7.698 1.00 48.53 85 ASN A CA 1
ATOM 669 C C . ASN A 1 85 ? 11.808 12.598 -7.309 1.00 48.53 85 ASN A C 1
ATOM 671 O O . ASN A 1 85 ? 10.920 12.587 -8.159 1.00 48.53 85 ASN A O 1
ATOM 675 N N . ILE A 1 86 ? 11.546 12.794 -6.013 1.00 49.97 86 ILE A N 1
ATOM 676 C CA . ILE A 1 86 ? 10.377 13.559 -5.553 1.00 49.97 86 ILE A CA 1
ATOM 677 C C . ILE A 1 86 ? 10.939 14.837 -4.925 1.00 49.97 86 ILE A C 1
ATOM 679 O O . ILE A 1 86 ? 11.680 14.744 -3.948 1.00 49.97 86 ILE A O 1
ATOM 683 N N . ASP A 1 87 ? 10.631 15.991 -5.518 1.00 45.62 87 ASP A N 1
ATOM 684 C CA . ASP A 1 87 ? 11.155 17.298 -5.110 1.00 45.62 87 ASP A CA 1
ATOM 685 C C . ASP A 1 87 ? 10.776 17.650 -3.655 1.00 45.62 87 ASP A C 1
ATOM 687 O O . ASP A 1 87 ? 9.661 17.393 -3.185 1.00 45.62 87 ASP A O 1
ATOM 691 N N . ASP A 1 88 ? 11.737 18.252 -2.954 1.00 52.16 88 ASP A N 1
ATOM 692 C CA . ASP A 1 88 ? 11.986 18.170 -1.503 1.00 52.16 88 ASP A CA 1
ATOM 693 C C . ASP A 1 88 ? 10.906 18.764 -0.564 1.00 52.16 88 ASP A C 1
ATOM 695 O O . ASP A 1 88 ? 10.900 18.482 0.630 1.00 52.16 88 ASP A O 1
ATOM 699 N N . GLU A 1 89 ? 9.935 19.533 -1.065 1.00 42.69 89 GLU A N 1
ATOM 700 C CA . GLU A 1 89 ? 8.971 20.268 -0.214 1.00 42.69 89 GLU A CA 1
ATOM 701 C C . GLU A 1 89 ? 7.593 19.588 -0.103 1.00 42.69 89 GLU A C 1
ATOM 703 O O . GLU A 1 89 ? 6.989 19.535 0.968 1.00 42.69 89 GLU A O 1
ATOM 708 N N . THR A 1 90 ? 7.107 18.954 -1.177 1.00 45.03 90 THR A N 1
ATOM 709 C CA . THR A 1 90 ? 5.932 18.050 -1.095 1.00 45.03 90 THR A CA 1
ATOM 710 C C . THR A 1 90 ? 6.323 16.651 -0.621 1.00 45.03 90 THR A C 1
ATOM 712 O O . THR A 1 90 ? 5.466 15.834 -0.259 1.00 45.03 90 THR A O 1
ATOM 715 N N . ALA A 1 91 ? 7.635 16.404 -0.577 1.00 50.75 91 ALA A N 1
ATOM 716 C CA . ALA A 1 91 ? 8.233 15.145 -0.220 1.00 50.75 91 ALA A CA 1
ATOM 717 C C . ALA A 1 91 ? 7.832 14.708 1.182 1.00 50.75 91 ALA A C 1
ATOM 719 O O . ALA A 1 91 ? 7.473 13.564 1.309 1.00 50.75 91 ALA A O 1
ATOM 720 N N . TYR A 1 92 ? 7.786 15.524 2.236 1.00 49.03 92 TYR A N 1
ATOM 721 C CA . TYR A 1 92 ? 7.568 14.947 3.577 1.00 49.03 92 TYR A CA 1
ATOM 722 C C . TYR A 1 92 ? 6.197 14.248 3.740 1.00 49.03 92 TYR A C 1
ATOM 724 O O . TYR A 1 92 ? 6.114 13.111 4.215 1.00 49.03 92 TYR A O 1
ATOM 732 N N . LEU A 1 93 ? 5.122 14.884 3.256 1.00 48.59 93 LEU A N 1
ATOM 733 C CA . LEU A 1 93 ? 3.757 14.347 3.333 1.00 48.59 93 LEU A CA 1
ATOM 734 C C . LEU A 1 93 ? 3.508 13.241 2.313 1.00 48.59 93 LEU A C 1
ATOM 736 O O . LEU A 1 93 ? 2.966 12.186 2.655 1.00 48.59 93 LEU A O 1
ATOM 740 N N . ALA A 1 94 ? 3.939 13.466 1.070 1.00 51.22 94 ALA A N 1
ATOM 741 C CA . ALA A 1 94 ? 3.836 12.465 0.025 1.00 51.22 94 ALA A CA 1
ATOM 742 C C . ALA A 1 94 ? 4.700 11.251 0.376 1.00 51.22 94 ALA A C 1
ATOM 744 O O . ALA A 1 94 ? 4.215 10.135 0.303 1.00 51.22 94 ALA A O 1
ATOM 745 N N . ARG A 1 95 ? 5.930 11.441 0.861 1.00 47.12 95 ARG A N 1
ATOM 746 C CA . ARG A 1 95 ? 6.877 10.387 1.256 1.00 47.12 95 ARG A CA 1
ATOM 747 C C . ARG A 1 95 ? 6.383 9.603 2.451 1.00 47.12 95 ARG A C 1
ATOM 749 O O . ARG A 1 95 ? 6.561 8.406 2.417 1.00 47.12 95 ARG A O 1
ATOM 756 N N . SER A 1 96 ? 5.696 10.172 3.443 1.00 52.78 96 SER A N 1
ATOM 757 C CA . SER A 1 96 ? 5.138 9.346 4.532 1.00 52.78 96 SER A CA 1
ATOM 758 C C . SER A 1 96 ? 4.034 8.382 4.056 1.00 52.78 96 SER A C 1
ATOM 760 O O . SER A 1 96 ? 3.926 7.266 4.555 1.00 52.78 96 SER A O 1
ATOM 762 N N . MET A 1 97 ? 3.234 8.769 3.058 1.00 55.62 97 MET A N 1
ATOM 763 C CA . MET A 1 97 ? 2.221 7.886 2.451 1.00 55.62 97 MET A CA 1
ATOM 764 C C . MET A 1 97 ? 2.813 6.975 1.360 1.00 55.62 97 MET A C 1
ATOM 766 O O . MET A 1 97 ? 2.387 5.831 1.165 1.00 55.62 97 MET A O 1
ATOM 770 N N . LEU A 1 98 ? 3.815 7.482 0.646 1.00 55.03 98 LEU A N 1
ATOM 771 C CA . LEU A 1 98 ? 4.524 6.794 -0.419 1.00 55.03 98 LEU A CA 1
ATOM 772 C C . LEU A 1 98 ? 5.607 5.864 0.113 1.00 55.03 98 LEU A C 1
ATOM 774 O O . LEU A 1 98 ? 5.939 4.959 -0.621 1.00 55.03 98 LEU A O 1
ATOM 778 N N . THR A 1 99 ? 6.140 5.992 1.330 1.00 50.41 99 THR A N 1
ATOM 779 C CA . THR A 1 99 ? 7.152 5.061 1.871 1.00 50.41 99 THR A CA 1
ATOM 780 C C . THR A 1 99 ? 6.552 3.679 2.049 1.00 50.41 99 THR A C 1
ATOM 782 O O . THR A 1 99 ? 7.096 2.715 1.526 1.00 50.41 99 THR A O 1
ATOM 785 N N . VAL A 1 100 ? 5.352 3.580 2.634 1.00 59.06 100 VAL A N 1
ATOM 786 C CA . VAL A 1 100 ? 4.603 2.309 2.690 1.00 59.06 100 VAL A CA 1
ATOM 787 C C . VAL A 1 100 ? 4.365 1.765 1.295 1.00 59.06 100 VAL A C 1
ATOM 789 O O . VAL A 1 100 ? 4.523 0.573 1.046 1.00 59.06 100 VAL A O 1
ATOM 792 N N . SER A 1 101 ? 3.968 2.635 0.370 1.00 64.19 101 SER A N 1
ATOM 793 C CA . SER A 1 101 ? 3.653 2.230 -0.996 1.00 64.19 101 SER A CA 1
ATOM 794 C C . SER A 1 101 ? 4.916 1.826 -1.763 1.00 64.19 101 SER A C 1
ATOM 796 O O . SER A 1 101 ? 4.885 0.857 -2.502 1.00 64.19 101 SER A O 1
ATOM 798 N N . SER A 1 102 ? 6.042 2.493 -1.532 1.00 66.94 102 SER A N 1
ATOM 799 C CA . SER A 1 102 ? 7.331 2.309 -2.198 1.00 66.94 102 SER A CA 1
ATOM 800 C C . SER A 1 102 ? 8.017 1.045 -1.707 1.00 66.94 102 SER A C 1
ATOM 802 O O . SER A 1 102 ? 8.408 0.220 -2.525 1.00 66.94 102 SER A O 1
ATOM 804 N N . ASP A 1 103 ? 8.098 0.832 -0.392 1.00 64.31 103 ASP A N 1
ATOM 805 C CA . ASP A 1 103 ? 8.710 -0.369 0.186 1.00 64.31 103 ASP A CA 1
ATOM 806 C C . ASP A 1 103 ? 7.899 -1.619 -0.177 1.00 64.31 103 ASP A C 1
ATOM 808 O O . ASP A 1 103 ? 8.447 -2.671 -0.534 1.00 64.31 103 ASP A O 1
ATOM 812 N N . THR A 1 104 ? 6.565 -1.489 -0.170 1.00 72.38 104 THR A N 1
ATOM 813 C CA . THR A 1 104 ? 5.698 -2.581 -0.611 1.00 72.38 104 THR A CA 1
ATOM 814 C C . THR A 1 104 ? 5.780 -2.798 -2.121 1.00 72.38 104 THR A C 1
ATOM 816 O O . THR A 1 104 ? 5.810 -3.949 -2.548 1.00 72.38 104 THR A O 1
ATOM 819 N N . MET A 1 105 ? 5.869 -1.749 -2.945 1.00 72.06 105 MET A N 1
ATOM 820 C CA . MET A 1 105 ? 6.051 -1.871 -4.398 1.00 72.06 105 MET A CA 1
ATOM 821 C C . MET A 1 105 ? 7.400 -2.493 -4.764 1.00 72.06 105 MET A C 1
ATOM 823 O O . MET A 1 105 ? 7.423 -3.388 -5.605 1.00 72.06 105 MET A O 1
ATOM 827 N N . ALA A 1 106 ? 8.493 -2.100 -4.111 1.00 70.38 106 ALA A N 1
ATOM 828 C CA . ALA A 1 106 ? 9.819 -2.679 -4.320 1.00 70.38 106 ALA A CA 1
ATOM 829 C C . ALA A 1 106 ? 9.822 -4.187 -4.044 1.00 70.38 106 ALA A C 1
ATOM 831 O O . ALA A 1 106 ? 10.266 -4.986 -4.871 1.00 70.38 106 ALA A O 1
ATOM 832 N N . SER A 1 107 ? 9.219 -4.584 -2.924 1.00 74.75 107 SER A N 1
ATOM 833 C CA . SER A 1 107 ? 9.045 -5.993 -2.570 1.00 74.75 107 SER A CA 1
ATOM 834 C C . SER A 1 107 ? 8.166 -6.732 -3.586 1.00 74.75 107 SER A C 1
ATOM 836 O O . SER A 1 107 ? 8.506 -7.838 -3.999 1.00 74.75 107 SER A O 1
ATOM 838 N N . LYS A 1 108 ? 7.065 -6.120 -4.052 1.00 73.44 108 LYS A N 1
ATOM 839 C CA . LYS A 1 108 ? 6.186 -6.704 -5.084 1.00 73.44 108 LYS A CA 1
ATOM 840 C C . LYS A 1 108 ? 6.911 -6.932 -6.404 1.00 73.44 108 LYS A C 1
ATOM 842 O O . LYS A 1 108 ? 6.748 -7.994 -6.995 1.00 73.44 108 LYS A O 1
ATOM 847 N N . ILE A 1 109 ? 7.688 -5.952 -6.861 1.00 77.06 109 ILE A N 1
ATOM 848 C CA . ILE A 1 109 ? 8.459 -6.047 -8.104 1.00 77.06 109 ILE A CA 1
ATOM 849 C C . ILE A 1 109 ? 9.508 -7.149 -7.968 1.00 77.06 109 ILE A C 1
ATOM 851 O O . ILE A 1 109 ? 9.579 -8.017 -8.829 1.00 77.06 109 ILE A O 1
ATOM 855 N N . SER A 1 110 ? 10.253 -7.183 -6.861 1.00 76.44 110 SER A N 1
ATOM 856 C CA . SER A 1 110 ? 11.248 -8.229 -6.606 1.00 76.44 110 SER A CA 1
ATOM 857 C C . SER A 1 110 ? 10.626 -9.631 -6.590 1.00 76.44 110 SER A C 1
ATOM 859 O O . SER A 1 110 ? 11.122 -10.531 -7.265 1.00 76.44 110 SER A O 1
ATOM 861 N N . VAL A 1 111 ? 9.498 -9.815 -5.895 1.00 81.25 111 VAL A N 1
ATOM 862 C CA . VAL A 1 111 ? 8.768 -11.093 -5.862 1.00 81.25 111 VAL A CA 1
ATOM 863 C C . VAL A 1 111 ? 8.266 -11.486 -7.251 1.00 81.25 111 VAL A C 1
ATOM 865 O O . VAL A 1 111 ? 8.403 -12.645 -7.631 1.00 81.25 111 VAL A O 1
ATOM 868 N N . ALA A 1 112 ? 7.725 -10.542 -8.025 1.00 79.25 112 ALA A N 1
ATOM 869 C CA . ALA A 1 112 ? 7.256 -10.803 -9.383 1.00 79.25 112 ALA A CA 1
ATOM 870 C C . ALA A 1 112 ? 8.406 -11.184 -10.329 1.00 79.25 112 ALA A C 1
ATOM 872 O O . ALA A 1 112 ? 8.256 -12.107 -11.125 1.00 79.25 112 ALA A O 1
ATOM 873 N N . VAL A 1 113 ? 9.563 -10.522 -10.214 1.00 79.62 113 VAL A N 1
ATOM 874 C CA . VAL A 1 113 ? 10.773 -10.846 -10.986 1.00 79.62 113 VAL A CA 1
ATOM 875 C C . VAL A 1 113 ? 11.295 -12.234 -10.615 1.00 79.62 113 VAL A C 1
ATOM 877 O O . VAL A 1 113 ? 11.554 -13.034 -11.506 1.00 79.62 113 VAL A O 1
ATOM 880 N N . MET A 1 114 ? 11.380 -12.569 -9.324 1.00 79.00 114 MET A N 1
ATOM 881 C CA . MET A 1 114 ? 11.774 -13.916 -8.890 1.00 79.00 114 MET A CA 1
ATOM 882 C C . MET A 1 114 ? 10.789 -14.991 -9.361 1.00 79.00 114 MET A C 1
ATOM 884 O O . MET A 1 114 ? 11.194 -16.053 -9.821 1.00 79.00 114 MET A O 1
ATOM 888 N N . ALA A 1 115 ? 9.483 -14.732 -9.279 1.00 81.62 115 ALA A N 1
ATOM 889 C CA . ALA A 1 115 ? 8.488 -15.664 -9.796 1.00 81.62 115 ALA A CA 1
ATOM 890 C C . ALA A 1 115 ? 8.660 -15.856 -11.312 1.00 81.62 115 ALA A C 1
ATOM 892 O O . ALA A 1 115 ? 8.558 -16.973 -11.815 1.00 81.62 115 ALA A O 1
ATOM 893 N N . ALA A 1 116 ? 8.956 -14.780 -12.041 1.00 81.62 116 ALA A N 1
ATOM 894 C CA . ALA A 1 116 ? 9.165 -14.813 -13.481 1.00 81.62 116 ALA A CA 1
ATOM 895 C C . ALA A 1 116 ? 10.399 -15.644 -13.866 1.00 81.62 116 ALA A C 1
ATOM 897 O O . ALA A 1 116 ? 10.323 -16.430 -14.810 1.00 81.62 116 ALA A O 1
ATOM 898 N N . THR A 1 117 ? 11.500 -15.533 -13.114 1.00 80.12 117 THR A N 1
ATOM 899 C CA . THR A 1 117 ? 12.711 -16.333 -13.354 1.00 80.12 117 THR A CA 1
ATOM 900 C C . THR A 1 117 ? 12.526 -17.806 -12.987 1.00 80.12 117 THR A C 1
ATOM 902 O O . THR A 1 117 ? 13.076 -18.672 -13.665 1.00 80.12 117 THR A O 1
ATOM 905 N N . CYS A 1 118 ? 11.720 -18.122 -11.968 1.00 81.69 118 CYS A N 1
ATOM 906 C CA . CYS A 1 118 ? 11.392 -19.505 -11.610 1.00 81.69 118 CYS A CA 1
ATOM 907 C C . CYS A 1 118 ? 10.427 -20.188 -12.598 1.00 81.69 118 CYS A C 1
ATOM 909 O O . CYS A 1 118 ? 10.428 -21.416 -12.683 1.00 81.69 118 CYS A O 1
ATOM 911 N N . TYR A 1 119 ? 9.611 -19.427 -13.342 1.00 82.06 119 TYR A N 1
ATOM 912 C CA . TYR A 1 119 ? 8.581 -19.964 -14.245 1.00 82.06 119 TYR A CA 1
ATOM 913 C C . TYR A 1 119 ? 8.625 -19.339 -15.656 1.00 82.06 119 TYR A C 1
ATOM 915 O O . TYR A 1 119 ? 7.650 -18.710 -16.086 1.00 82.06 119 TYR A O 1
ATOM 923 N N . PRO A 1 120 ? 9.692 -19.569 -16.444 1.00 77.69 120 PRO A N 1
ATOM 924 C CA . PRO A 1 120 ? 9.866 -18.951 -17.766 1.00 77.69 120 PRO A CA 1
ATOM 925 C C . PRO A 1 120 ? 8.763 -19.331 -18.770 1.00 77.69 120 PRO A C 1
ATOM 927 O O . PRO A 1 120 ? 8.420 -18.551 -19.654 1.00 77.69 120 PRO A O 1
ATOM 930 N N . GLU A 1 121 ? 8.137 -20.502 -18.617 1.00 78.56 121 GLU A N 1
ATOM 931 C CA . GLU A 1 121 ? 7.024 -20.941 -19.476 1.00 78.56 121 GLU A CA 1
ATOM 932 C C . GLU A 1 121 ? 5.775 -20.059 -19.352 1.00 78.56 121 GLU A C 1
ATOM 934 O O . GLU A 1 121 ? 4.993 -19.942 -20.297 1.00 78.56 121 GLU A O 1
ATOM 939 N N . THR A 1 122 ? 5.579 -19.407 -18.202 1.00 72.38 122 THR A N 1
ATOM 940 C CA . THR A 1 122 ? 4.469 -18.460 -18.022 1.00 72.38 122 THR A CA 1
ATOM 941 C C . THR A 1 122 ? 4.716 -17.120 -18.706 1.00 72.38 122 THR A C 1
ATOM 943 O O . THR A 1 122 ? 3.751 -16.454 -19.069 1.00 72.38 122 THR A O 1
ATOM 946 N N . GLN A 1 123 ? 5.979 -16.759 -18.959 1.00 67.19 123 GLN A N 1
ATOM 947 C CA . GLN A 1 123 ? 6.335 -15.509 -19.632 1.00 67.19 123 GLN A CA 1
ATOM 948 C C . GLN A 1 123 ? 6.146 -15.570 -21.150 1.00 67.19 123 GLN A C 1
ATOM 950 O O . GLN A 1 123 ? 5.934 -14.541 -21.777 1.00 67.19 123 GLN A O 1
ATOM 955 N N . LYS A 1 124 ? 6.180 -16.769 -21.749 1.00 68.69 124 LYS A N 1
ATOM 956 C CA . LYS A 1 124 ? 6.003 -16.962 -23.201 1.00 68.69 124 LYS A CA 1
ATOM 957 C C . LYS A 1 124 ? 4.571 -16.702 -23.685 1.00 68.69 124 LYS A C 1
ATOM 959 O O . LYS A 1 124 ? 4.326 -16.685 -24.888 1.00 68.69 124 LYS A O 1
ATOM 964 N N . LYS A 1 125 ? 3.606 -16.570 -22.771 1.00 65.88 125 LYS A N 1
ATOM 965 C CA . LYS A 1 125 ? 2.198 -16.365 -23.115 1.00 65.88 125 LYS A CA 1
ATOM 966 C C . LYS A 1 125 ? 1.895 -14.867 -23.150 1.00 65.88 125 LYS A C 1
ATOM 968 O O . LYS A 1 125 ? 1.669 -14.253 -22.113 1.00 65.88 125 LYS A O 1
ATOM 973 N N . ASP A 1 126 ? 1.845 -14.303 -24.353 1.00 59.66 126 ASP A N 1
ATOM 974 C CA . ASP A 1 126 ? 1.592 -12.878 -24.642 1.00 59.66 126 ASP A CA 1
ATOM 975 C C . ASP A 1 126 ? 0.126 -12.439 -24.414 1.00 59.66 126 ASP A C 1
ATOM 977 O O . ASP A 1 126 ? -0.469 -11.690 -25.189 1.00 59.66 126 ASP A O 1
ATOM 981 N N . ILE A 1 127 ? -0.518 -12.928 -23.353 1.00 68.69 127 ILE A N 1
ATOM 982 C CA . ILE A 1 127 ? -1.948 -12.710 -23.121 1.00 68.69 127 ILE A CA 1
ATOM 983 C C . ILE A 1 127 ? -2.119 -11.941 -21.803 1.00 68.69 127 ILE A C 1
ATOM 985 O O . ILE A 1 127 ? -2.053 -12.505 -20.714 1.00 68.69 127 ILE A O 1
ATOM 989 N N . LEU A 1 128 ? -2.392 -10.636 -21.913 1.00 64.50 128 LEU A N 1
ATOM 990 C CA . LEU A 1 128 ? -2.635 -9.672 -20.820 1.00 64.50 128 LEU A CA 1
ATOM 991 C C . LEU A 1 128 ? -3.402 -10.194 -19.576 1.00 64.50 128 LEU A C 1
ATOM 993 O O . LEU A 1 128 ? -2.962 -9.906 -18.459 1.00 64.50 128 LEU A O 1
ATOM 997 N N . PRO A 1 129 ? -4.515 -10.957 -19.680 1.00 71.94 129 PRO A N 1
ATOM 998 C CA . PRO A 1 129 ? -5.202 -11.485 -18.495 1.00 71.94 129 PRO A CA 1
ATOM 999 C C . PRO A 1 129 ? -4.342 -12.461 -17.677 1.00 71.94 129 PRO A C 1
ATOM 1001 O O . PRO A 1 129 ? -4.495 -12.539 -16.460 1.00 71.94 129 PRO A O 1
ATOM 1004 N N . GLN A 1 130 ? -3.412 -13.177 -18.308 1.00 72.88 130 GLN A N 1
ATOM 1005 C CA . GLN A 1 130 ? -2.554 -14.156 -17.639 1.00 72.88 130 GLN A CA 1
ATOM 1006 C C . GLN A 1 130 ? -1.441 -13.478 -16.845 1.00 72.88 130 GLN A C 1
ATOM 1008 O O . GLN A 1 130 ? -1.093 -13.966 -15.775 1.00 72.88 130 GLN A O 1
ATOM 1013 N N . THR A 1 131 ? -0.960 -12.311 -17.284 1.00 74.44 131 THR A N 1
ATOM 1014 C CA . THR A 1 131 ? -0.034 -11.484 -16.497 1.00 74.44 131 THR A CA 1
ATOM 1015 C C . THR A 1 131 ? -0.679 -11.023 -15.193 1.00 74.44 131 THR A C 1
ATOM 1017 O O . THR A 1 131 ? -0.051 -11.084 -14.139 1.00 74.44 131 THR A O 1
ATOM 1020 N N . MET A 1 132 ? -1.953 -10.613 -15.229 1.00 77.50 132 MET A N 1
ATOM 1021 C CA . MET A 1 132 ? -2.675 -10.228 -14.012 1.00 77.50 132 MET A CA 1
ATOM 1022 C C . MET A 1 132 ? -2.850 -11.420 -13.063 1.00 77.50 132 MET A C 1
ATOM 1024 O O . MET A 1 132 ? -2.594 -11.285 -11.868 1.00 77.50 132 MET A O 1
ATOM 1028 N N . VAL A 1 133 ? -3.231 -12.590 -13.588 1.00 83.50 133 VAL A N 1
ATOM 1029 C CA . VAL A 1 133 ? -3.346 -13.826 -12.792 1.00 83.50 133 VAL A CA 1
ATOM 1030 C C . VAL A 1 133 ? -2.000 -14.206 -12.176 1.00 83.50 133 VAL A C 1
ATOM 1032 O O . VAL A 1 133 ? -1.935 -14.492 -10.986 1.00 83.50 133 VAL A O 1
ATOM 1035 N N . PHE A 1 134 ? -0.922 -14.146 -12.953 1.00 82.94 134 PHE A N 1
ATOM 1036 C CA . PHE A 1 134 ? 0.432 -14.437 -12.493 1.00 82.94 134 PHE A CA 1
ATOM 1037 C C . PHE A 1 134 ? 0.883 -13.492 -11.371 1.00 82.94 134 PHE A C 1
ATOM 1039 O O . PHE A 1 134 ? 1.415 -13.940 -10.354 1.00 82.94 134 PHE A O 1
ATOM 1046 N N . MET A 1 135 ? 0.627 -12.189 -11.519 1.00 81.00 135 MET A N 1
ATOM 1047 C CA . MET A 1 135 ? 0.939 -11.190 -10.494 1.00 81.00 135 MET A CA 1
ATOM 1048 C C . MET A 1 135 ? 0.159 -11.445 -9.200 1.00 81.00 135 MET A C 1
ATOM 1050 O O . MET A 1 135 ? 0.744 -11.452 -8.117 1.00 81.00 135 MET A O 1
ATOM 1054 N N . LEU A 1 136 ? -1.152 -11.688 -9.301 1.00 83.31 136 LEU A N 1
ATOM 1055 C CA . LEU A 1 136 ? -1.995 -11.984 -8.140 1.00 83.31 136 LEU A CA 1
ATOM 1056 C C . LEU A 1 136 ? -1.570 -13.283 -7.445 1.00 83.31 136 LEU A C 1
ATOM 1058 O O . LEU A 1 136 ? -1.498 -13.322 -6.218 1.00 83.31 136 LEU A O 1
ATOM 1062 N N . GLU A 1 137 ? -1.227 -14.317 -8.213 1.00 85.44 137 GLU A N 1
ATOM 1063 C CA . GLU A 1 137 ? -0.771 -15.598 -7.673 1.00 85.44 137 GLU A CA 1
ATOM 1064 C C . GLU A 1 137 ? 0.596 -15.468 -6.988 1.00 85.44 137 GLU A C 1
ATOM 1066 O O . GLU A 1 137 ? 0.792 -15.987 -5.889 1.00 85.44 137 GLU A O 1
ATOM 1071 N N . SER A 1 138 ? 1.518 -14.691 -7.561 1.00 82.12 138 SER A N 1
ATOM 1072 C CA . SER A 1 138 ? 2.814 -14.387 -6.939 1.00 82.12 138 SER A CA 1
ATOM 1073 C C . SER A 1 138 ? 2.638 -13.731 -5.564 1.00 82.12 138 SER A C 1
ATOM 1075 O O . SER A 1 138 ? 3.298 -14.117 -4.595 1.00 82.12 138 SER A O 1
ATOM 1077 N N . PHE A 1 139 ? 1.692 -12.793 -5.442 1.00 80.31 139 PHE A N 1
ATOM 1078 C CA . PHE A 1 139 ? 1.375 -12.147 -4.164 1.00 80.31 139 PHE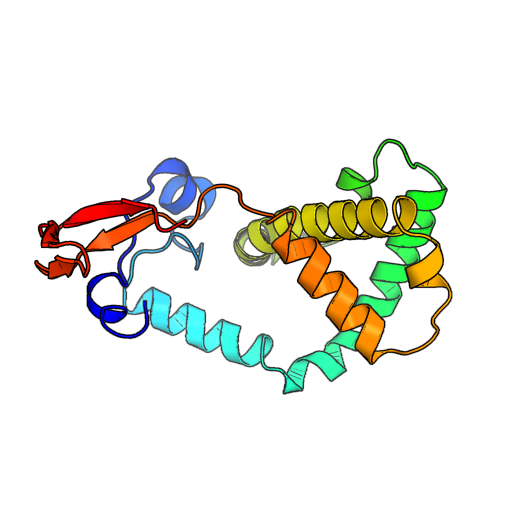 A CA 1
ATOM 1079 C C . PHE A 1 139 ? 0.642 -13.059 -3.179 1.00 80.31 139 PHE A C 1
ATOM 1081 O O . PHE A 1 139 ? 0.748 -12.838 -1.973 1.00 80.31 139 PHE A O 1
ATOM 1088 N N . ARG A 1 140 ? -0.059 -14.092 -3.658 1.00 85.25 140 ARG A N 1
ATOM 1089 C CA . ARG A 1 140 ? -0.675 -15.109 -2.798 1.00 85.25 140 ARG A CA 1
ATOM 1090 C C . ARG A 1 140 ? 0.378 -15.986 -2.115 1.00 85.25 140 ARG A C 1
ATOM 1092 O O . ARG A 1 140 ? 0.241 -16.282 -0.933 1.00 85.25 140 ARG A O 1
ATOM 1099 N N . TRP A 1 141 ? 1.420 -16.398 -2.843 1.00 80.38 141 TRP A N 1
ATOM 1100 C CA . TRP A 1 141 ? 2.486 -17.268 -2.317 1.00 80.38 141 TRP A CA 1
ATOM 1101 C C . TRP A 1 141 ? 3.504 -16.539 -1.444 1.00 80.38 141 TRP A C 1
ATOM 1103 O O . TRP A 1 141 ? 4.026 -17.104 -0.482 1.00 80.38 141 TRP A O 1
ATOM 1113 N N . ARG A 1 142 ? 3.823 -15.295 -1.795 1.00 79.00 142 ARG A N 1
ATOM 1114 C CA . ARG A 1 142 ? 4.778 -14.457 -1.069 1.00 79.00 142 ARG A CA 1
ATOM 1115 C C . ARG A 1 142 ? 4.116 -13.108 -0.795 1.00 79.00 142 ARG A C 1
ATOM 1117 O O . ARG A 1 142 ? 4.350 -12.152 -1.539 1.00 79.00 142 ARG A O 1
ATOM 1124 N N . PRO A 1 143 ? 3.268 -13.019 0.246 1.00 74.62 143 PRO A N 1
ATOM 1125 C CA . PRO A 1 143 ? 2.689 -11.746 0.624 1.00 74.62 143 PRO A CA 1
ATOM 1126 C C . PRO A 1 143 ? 3.810 -10.802 1.053 1.00 74.62 143 PRO A C 1
ATOM 1128 O O . PRO A 1 143 ? 4.742 -11.179 1.761 1.00 74.62 143 PRO A O 1
ATOM 1131 N N . VAL A 1 144 ? 3.699 -9.550 0.624 1.00 71.50 144 VAL A N 1
ATOM 1132 C CA . VAL A 1 144 ? 4.671 -8.484 0.919 1.00 71.50 144 VAL A CA 1
ATOM 1133 C C . VAL A 1 144 ? 4.819 -8.245 2.419 1.00 71.50 144 VAL A C 1
ATOM 1135 O O . VAL A 1 144 ? 5.852 -7.787 2.891 1.00 71.50 144 VAL A O 1
ATOM 1138 N N . MET A 1 145 ? 3.767 -8.555 3.168 1.00 67.50 145 MET A N 1
ATOM 1139 C CA . MET A 1 145 ? 3.727 -8.405 4.604 1.00 67.50 145 MET A CA 1
ATOM 1140 C C . MET A 1 145 ? 3.342 -9.752 5.212 1.00 67.50 145 MET A C 1
ATOM 1142 O O . MET A 1 145 ? 2.250 -10.256 4.964 1.00 67.50 145 MET A O 1
ATOM 1146 N N . SER A 1 146 ? 4.271 -10.349 5.962 1.00 63.66 146 SER A N 1
ATOM 1147 C CA . SER A 1 146 ? 4.120 -11.684 6.555 1.00 63.66 146 SER A CA 1
ATOM 1148 C C . SER A 1 146 ? 3.250 -11.705 7.814 1.00 63.66 146 SER A C 1
ATOM 1150 O O . SER A 1 146 ? 2.764 -12.763 8.200 1.00 63.66 146 SER A O 1
ATOM 1152 N N . GLY A 1 147 ? 3.042 -10.550 8.451 1.00 66.00 147 GLY A N 1
ATOM 1153 C CA . GLY A 1 147 ? 2.124 -10.373 9.572 1.00 66.00 147 GLY A CA 1
ATOM 1154 C C . GLY A 1 147 ? 1.136 -9.275 9.231 1.00 66.00 147 GLY A C 1
ATOM 1155 O O . GLY A 1 147 ? 1.545 -8.191 8.827 1.00 66.00 147 GLY A O 1
ATOM 1156 N N . GLY A 1 148 ? -0.161 -9.541 9.330 1.00 71.00 148 GLY A N 1
ATOM 1157 C CA . GLY A 1 148 ? -1.122 -8.526 8.937 1.00 71.00 148 GLY A CA 1
ATOM 1158 C C . GLY A 1 148 ? -1.269 -7.398 9.965 1.00 71.00 148 GLY A C 1
ATOM 1159 O O . GLY A 1 148 ? -0.515 -7.281 10.935 1.00 71.00 148 GLY A O 1
ATOM 1160 N N . PHE A 1 149 ? -2.183 -6.467 9.703 1.00 73.56 149 PHE A N 1
ATOM 1161 C CA . PHE A 1 149 ? -2.166 -5.191 10.414 1.00 73.56 149 PHE A CA 1
ATOM 1162 C C . PHE A 1 149 ? -2.729 -5.305 11.835 1.00 73.56 149 PHE A C 1
ATOM 1164 O O . PHE A 1 149 ? -3.729 -5.998 12.056 1.00 73.56 149 PHE A O 1
ATOM 1171 N N . PRO A 1 150 ? -2.146 -4.587 12.810 1.00 76.62 150 PRO A N 1
ATOM 1172 C CA . PRO A 1 150 ? -2.684 -4.549 14.156 1.00 76.62 150 PRO A CA 1
ATOM 1173 C C . PRO A 1 150 ? -3.988 -3.740 14.186 1.00 76.62 150 PRO A C 1
ATOM 1175 O O . PRO A 1 150 ? -4.027 -2.589 13.756 1.00 76.62 150 PRO A O 1
ATOM 1178 N N . HIS A 1 151 ? -5.045 -4.338 14.717 1.00 81.44 151 HIS A N 1
ATOM 1179 C CA . HIS A 1 151 ? -6.364 -3.751 14.928 1.00 81.44 151 HIS A CA 1
ATOM 1180 C C . HIS A 1 151 ? -6.643 -3.658 16.430 1.00 81.44 151 HIS A C 1
ATOM 1182 O O . HIS A 1 151 ? -6.046 -4.374 17.238 1.00 81.44 151 HIS A O 1
ATOM 1188 N N . LYS A 1 152 ? -7.535 -2.750 16.812 1.00 80.94 152 LYS A N 1
ATOM 1189 C CA . LYS A 1 152 ? -8.009 -2.599 18.185 1.00 80.94 152 LYS A CA 1
ATOM 1190 C C . LYS A 1 152 ? -9.526 -2.742 18.192 1.00 80.94 152 LYS A C 1
ATOM 1192 O O . LYS A 1 152 ? -10.206 -2.095 17.399 1.00 80.94 152 LYS A O 1
ATOM 1197 N N . ALA A 1 153 ? -10.043 -3.590 19.077 1.00 80.75 153 ALA A N 1
ATOM 1198 C CA . ALA A 1 153 ? -11.483 -3.728 19.260 1.00 80.75 153 ALA A CA 1
ATOM 1199 C C . ALA A 1 153 ? -12.061 -2.471 19.932 1.00 80.75 153 ALA A C 1
ATOM 1201 O O . ALA A 1 153 ? -11.545 -2.019 20.954 1.00 80.75 153 ALA A O 1
ATOM 1202 N N . MET A 1 154 ? -13.116 -1.897 19.354 1.00 78.00 154 MET A N 1
ATOM 1203 C CA . MET A 1 154 ? -13.870 -0.773 19.924 1.00 78.00 154 MET A CA 1
ATOM 1204 C C . MET A 1 154 ? -14.964 -1.248 20.887 1.00 78.00 154 MET A C 1
ATOM 1206 O O . MET A 1 154 ? -15.319 -0.536 21.824 1.00 78.00 154 MET A O 1
ATOM 1210 N N . GLN A 1 155 ? -15.471 -2.460 20.675 1.00 79.88 155 GLN A N 1
ATOM 1211 C CA . GLN A 1 155 ? -16.513 -3.094 21.478 1.00 79.88 155 GLN A CA 1
ATOM 1212 C C . GLN A 1 155 ? -16.137 -4.546 21.772 1.00 79.88 155 GLN A C 1
ATOM 1214 O O . GLN A 1 155 ? -15.320 -5.132 21.058 1.00 79.88 155 GLN A O 1
ATOM 1219 N N . ASP A 1 156 ? -16.755 -5.111 22.802 1.00 82.62 156 ASP A N 1
ATOM 1220 C CA . ASP A 1 156 ? -16.615 -6.525 23.130 1.00 82.62 156 ASP A CA 1
ATOM 1221 C C . ASP A 1 156 ? -17.263 -7.374 22.030 1.00 82.62 156 ASP A C 1
ATOM 1223 O O . ASP A 1 156 ? -18.415 -7.138 21.658 1.00 82.62 156 ASP A O 1
ATOM 1227 N N . ILE A 1 157 ? -16.532 -8.356 21.498 1.00 81.38 157 ILE A N 1
ATOM 1228 C CA . ILE A 1 157 ? -17.044 -9.264 20.465 1.00 81.38 157 ILE A CA 1
ATOM 1229 C C . ILE A 1 157 ? -16.736 -10.720 20.803 1.00 81.38 157 ILE A C 1
ATOM 1231 O O . ILE A 1 157 ? -15.670 -11.055 21.322 1.00 81.38 157 ILE A O 1
ATOM 1235 N N . ILE A 1 158 ? -17.668 -11.605 20.457 1.00 79.81 158 ILE A N 1
ATOM 1236 C CA . ILE A 1 158 ? -17.437 -13.049 20.461 1.00 79.81 158 ILE A CA 1
ATOM 1237 C C . ILE A 1 158 ? -16.983 -13.428 19.056 1.00 79.81 158 ILE A C 1
ATOM 1239 O O . ILE A 1 158 ? -17.726 -13.278 18.086 1.00 79.81 158 ILE A O 1
ATOM 1243 N N . TRP A 1 159 ? -15.744 -13.895 18.932 1.00 76.75 159 TRP A N 1
ATOM 1244 C CA . TRP A 1 159 ? -15.203 -14.328 17.652 1.00 76.75 159 TRP A CA 1
ATOM 1245 C C . TRP A 1 159 ? -15.827 -15.652 17.204 1.00 76.75 159 TRP A C 1
ATOM 1247 O O . TRP A 1 159 ? -16.277 -16.450 18.021 1.00 76.75 159 TRP A O 1
ATOM 1257 N N . VAL A 1 160 ? -15.796 -15.923 15.895 1.00 69.75 160 VAL A N 1
ATOM 1258 C CA . VAL A 1 160 ? -16.439 -17.094 15.262 1.00 69.75 160 VAL A CA 1
ATOM 1259 C C . VAL A 1 160 ? -15.977 -18.437 15.858 1.00 69.75 160 VAL A C 1
ATOM 1261 O O . VAL A 1 160 ? -16.715 -19.412 15.801 1.00 69.75 160 VAL A O 1
ATOM 1264 N N . CYS A 1 161 ? -14.796 -18.497 16.481 1.00 68.06 161 CYS A N 1
ATOM 1265 C CA . CYS A 1 161 ? -14.298 -19.690 17.177 1.00 68.06 161 CYS A CA 1
ATOM 1266 C C . CYS A 1 161 ? -14.680 -19.772 18.670 1.00 68.06 161 CYS A C 1
ATOM 1268 O O . CYS A 1 161 ? -14.119 -20.590 19.390 1.00 68.06 161 CYS A O 1
ATOM 1270 N N . GLY A 1 162 ? -15.585 -18.917 19.157 1.00 71.88 162 GLY A N 1
ATOM 1271 C CA . GLY A 1 162 ? -16.001 -18.859 20.564 1.00 71.88 162 GLY A CA 1
ATOM 1272 C C . GLY A 1 162 ? -15.067 -18.060 21.481 1.00 71.88 162 GLY A C 1
ATOM 1273 O O . GLY A 1 162 ? -15.330 -17.959 22.676 1.00 71.88 162 GLY A O 1
ATOM 1274 N N . THR A 1 163 ? -13.993 -17.466 20.951 1.00 76.94 163 THR A N 1
ATOM 1275 C CA . THR A 1 163 ? -13.067 -16.633 21.734 1.00 76.94 163 THR A CA 1
ATOM 1276 C C . THR A 1 163 ? -13.679 -15.267 22.028 1.00 76.94 163 THR A C 1
ATOM 1278 O O . THR A 1 163 ? -14.064 -14.549 21.105 1.00 76.94 163 THR A O 1
ATOM 1281 N N . PHE A 1 164 ? -13.724 -14.882 23.303 1.00 76.12 164 PHE A N 1
ATOM 1282 C CA . PHE A 1 164 ? -14.134 -13.541 23.714 1.00 76.12 164 PHE A CA 1
ATOM 1283 C C . PHE A 1 164 ? -12.987 -12.545 23.524 1.00 76.12 164 PHE A C 1
ATOM 1285 O O . PHE A 1 164 ? -11.865 -12.778 23.975 1.00 76.12 164 PHE A O 1
ATOM 1292 N N . ILE A 1 165 ? -13.270 -11.434 22.851 1.00 76.56 165 ILE A N 1
ATOM 1293 C CA . ILE A 1 165 ? -12.335 -10.337 22.627 1.00 76.56 165 ILE A CA 1
ATOM 1294 C C . ILE A 1 165 ? -12.894 -9.115 23.350 1.00 76.56 165 ILE A C 1
ATOM 1296 O O . ILE A 1 165 ? -13.912 -8.562 22.935 1.00 76.56 165 ILE A O 1
ATOM 1300 N N . CYS A 1 166 ? -12.210 -8.688 24.411 1.00 74.75 166 CYS A N 1
ATOM 1301 C CA . CYS A 1 166 ? -12.563 -7.470 25.133 1.00 74.75 166 CYS A CA 1
ATOM 1302 C C . CYS A 1 166 ? -12.257 -6.215 24.302 1.00 74.75 166 CYS A C 1
ATOM 1304 O O . CYS A 1 166 ? -11.294 -6.164 23.526 1.00 74.75 166 CYS A O 1
ATOM 1306 N N . SER A 1 167 ? -13.021 -5.158 24.551 1.00 73.69 167 SER A N 1
ATOM 1307 C CA . SER A 1 167 ? -12.767 -3.813 24.062 1.00 73.69 167 SER A CA 1
ATOM 1308 C C . SER A 1 167 ? -11.362 -3.358 24.468 1.00 73.69 167 SER A C 1
ATOM 1310 O O . SER A 1 167 ? -10.837 -3.698 25.529 1.00 73.69 167 SER A O 1
ATOM 1312 N N . ALA A 1 168 ? -10.726 -2.610 23.572 1.00 71.31 168 ALA A N 1
ATOM 1313 C CA . ALA A 1 168 ? -9.344 -2.152 23.626 1.00 71.31 168 ALA A CA 1
ATOM 1314 C C . ALA A 1 168 ? -8.244 -3.218 23.480 1.00 71.31 168 ALA A C 1
ATOM 1316 O O . ALA A 1 168 ? -7.065 -2.846 23.461 1.00 71.31 168 ALA A O 1
ATOM 1317 N N . HIS A 1 169 ? -8.577 -4.499 23.297 1.00 75.00 169 HIS A N 1
ATOM 1318 C CA . HIS A 1 169 ? -7.560 -5.519 23.064 1.00 75.00 169 HIS A CA 1
ATOM 1319 C C . HIS A 1 169 ? -6.936 -5.396 21.663 1.00 75.00 169 HIS A C 1
ATOM 1321 O O . HIS A 1 169 ? -7.621 -5.131 20.668 1.00 75.00 169 HIS A O 1
ATOM 1327 N N . LYS A 1 170 ? -5.608 -5.554 21.595 1.00 71.69 170 LYS A N 1
ATOM 1328 C CA . LYS A 1 170 ? -4.839 -5.503 20.347 1.00 71.69 170 LYS A CA 1
ATOM 1329 C C . LYS A 1 170 ? -4.907 -6.860 19.661 1.00 71.69 170 LYS A C 1
ATOM 1331 O O . LYS A 1 170 ? -4.534 -7.871 20.244 1.00 71.69 170 LYS A O 1
ATOM 1336 N N . LEU A 1 171 ? -5.316 -6.854 18.402 1.00 71.69 171 LEU A N 1
ATOM 1337 C CA . LEU A 1 171 ? -5.443 -8.040 17.565 1.00 71.69 171 LEU A CA 1
ATOM 1338 C C . LEU A 1 171 ? -4.534 -7.880 16.357 1.00 71.69 171 LEU A C 1
ATOM 1340 O O . LEU A 1 171 ? -4.470 -6.804 15.772 1.00 71.69 171 LEU A O 1
ATOM 1344 N N . ILE A 1 172 ? -3.827 -8.934 15.975 1.00 69.25 172 ILE A N 1
ATOM 1345 C CA . ILE A 1 172 ? -3.075 -8.969 14.720 1.00 69.25 172 ILE A CA 1
ATOM 1346 C C . ILE A 1 172 ? -3.872 -9.856 13.779 1.00 69.25 172 ILE A C 1
ATOM 1348 O O . ILE A 1 172 ? -4.091 -11.029 14.069 1.00 69.25 172 ILE A O 1
ATOM 1352 N N . ILE A 1 173 ? -4.358 -9.270 12.690 1.00 65.00 173 ILE A N 1
ATOM 1353 C CA . ILE A 1 173 ? -5.128 -9.993 11.680 1.00 65.00 173 ILE A CA 1
ATOM 1354 C C . ILE A 1 173 ? -4.142 -10.363 10.589 1.00 65.00 173 ILE A C 1
ATOM 1356 O O . ILE A 1 173 ? -3.708 -9.445 9.907 1.00 65.00 173 ILE A O 1
ATOM 1360 N N . VAL A 1 174 ? -3.772 -11.641 10.475 1.00 56.47 174 VAL A N 1
ATOM 1361 C CA . VAL A 1 174 ? -2.868 -12.191 9.444 1.00 56.47 174 VAL A CA 1
ATOM 1362 C C . VAL A 1 174 ? -3.664 -12.645 8.229 1.00 56.47 174 VAL A C 1
ATOM 1364 O O . VAL A 1 174 ? -4.757 -13.220 8.436 1.00 56.47 174 VAL A O 1
#

Sequence (174 aa):
MEKEGMALADRPKSIAAGETLSGGMHVLLTLASEWFKQMRRALHSHLQSKSIASYSPILMKTVRQNMLDIVHDPERCQDHAKWHNIDDETAYLARSMLTVSSDTMASKISVAVMAATCYPETQKKDILPQTMVFMLESFRWRPVMSGGFPHKAMQDIIWVCGTFICSAHKLIIV

pLDDT: mean 72.19, std 9.6, range [42.69, 85.44]

InterPro domains:
  IPR036396 Cytochrome P450 superfamily [G3DSA:1.10.630.10] (1-84)
  IPR036396 Cytochrome P450 superfamily [G3DSA:1.10.630.10] (85-173)
  IPR036396 Cytochrome P450 superfamily [SSF48264] (12-165)
  IPR050364 Cytochrome P450 monooxygenase, fungi [PTHR46300] (1-81)

Secondary structure (DSSP, 8-state):
-TTTTTTT-B----IIIIIITTTT--TTTS-SSHHHHHHHHHHHHHTSTTTHHHHHHHHHHHHHHHHHHHHH-GGGHHHHTS-S---TTTHHHHHHHHHHHHHHHHHHHHHHHHHHHH-HHHHT---HHHHHHHHHHHHHHS-S-SS--EEE-SS-EE-TTS-EE-TT-EEE--

Radius of gyration: 19.4 Å; chains: 1; bounding box: 42×41×50 Å

Organism: NCBI:txid153914

Foldseek 3Di:
DVPCCVQFVFAPQDCVLCPVQQNNLQLQHHTPDVVNVVSCVVVCVCVPPVNVVVCVVVVVVLVVVLVVVCVVPVPPLLVSLQDDDDDDPVCNNCVSHCVVVSLLVSLLVVLLVVLCVVCVVLVPDPDVVSSVVSSVVSCVVPPSDPWAGKTFGQAWDQDPVRDTDHGRDIDTDD